Protein AF-A0A662IFE6-F1 (afdb_monomer)

Sequence (84 aa):
MKWLLGDMVTRYVTISVPVEVKRLLERDKGDETWGSYLLKLYRQAKIARRERAFRELRELLSEEDLRRIEEESVEFRESFRLRG

Mean predicted aligned error: 12.86 Å

Secondary structure (DSSP, 8-state):
---S-----PPP------HHHHHHHHHHHTTS-HHHHHHHHHHHHHHHHHHHHHHHHHHH--HHHHHHHHHHHHHHHHHHHTT-

Solvent-accessible surface area (backbone atoms only — not comparable to full-atom values): 5310 Å² total; per-residue (Å²): 145,88,84,87,74,83,70,86,74,81,84,83,82,89,81,89,72,59,71,68,59,52,56,54,51,50,65,73,44,58,92,55,52,69,70,61,43,55,51,49,51,52,51,51,56,51,48,54,53,51,51,50,53,51,49,56,51,54,74,73,46,52,74,66,54,53,52,49,53,52,52,53,52,50,54,50,56,52,62,61,60,76,75,114

pLDDT: mean 83.66, std 14.98, range [40.97, 97.94]

Foldseek 3Di:
DPDPPPDDDDDDDDDDDDPVVVVVQCVVCDPHDPVVSVVVVVVVVVVVVVVVVVVVVVVVADPVNVVVVVVVVVVVVVVVVVPD

Radius of gyration: 24.04 Å; Cα contacts (8 Å, |Δi|>4): 5; chains: 1; bounding box: 67×23×60 Å

Structure (mmCIF, N/CA/C/O backbo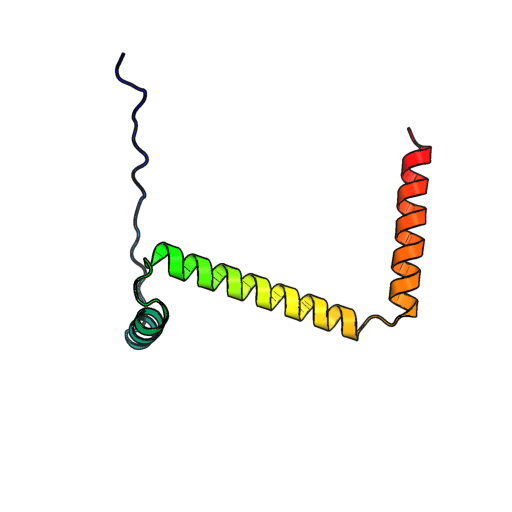ne):
data_AF-A0A662IFE6-F1
#
_entry.id   AF-A0A662IFE6-F1
#
loop_
_atom_site.group_PDB
_atom_site.id
_atom_site.type_symbol
_atom_site.label_atom_id
_atom_site.label_alt_id
_atom_site.label_comp_id
_atom_site.label_asym_id
_atom_site.label_entity_id
_atom_site.label_seq_id
_atom_site.pdbx_PDB_ins_code
_atom_site.Cartn_x
_atom_site.Cartn_y
_atom_site.Cartn_z
_atom_site.occupancy
_atom_site.B_iso_or_equiv
_atom_site.auth_seq_id
_atom_site.auth_comp_id
_atom_site.auth_asym_id
_atom_site.auth_atom_id
_atom_site.pdbx_PDB_model_num
ATOM 1 N N . MET A 1 1 ? 41.080 4.962 10.348 1.00 45.22 1 MET A N 1
ATOM 2 C CA . MET A 1 1 ? 40.099 5.894 9.750 1.00 45.22 1 MET A CA 1
ATOM 3 C C . MET A 1 1 ? 39.715 5.415 8.346 1.00 45.22 1 MET A C 1
ATOM 5 O O . MET A 1 1 ? 40.208 5.965 7.376 1.00 45.22 1 MET A O 1
ATOM 9 N N . LYS A 1 2 ? 38.920 4.334 8.234 1.00 46.19 2 LYS A N 1
ATOM 10 C CA . LYS A 1 2 ? 38.292 3.858 6.978 1.00 46.19 2 LYS A CA 1
ATOM 11 C C . LYS A 1 2 ? 37.261 2.745 7.257 1.00 46.19 2 LYS A C 1
ATOM 13 O O . LYS A 1 2 ? 37.390 1.663 6.719 1.00 46.19 2 LYS A O 1
ATOM 18 N N . TRP A 1 3 ? 36.286 2.969 8.143 1.00 40.97 3 TRP A N 1
ATOM 19 C CA . TRP A 1 3 ? 35.194 1.998 8.377 1.00 40.97 3 TRP A CA 1
ATOM 20 C C . TRP A 1 3 ? 33.860 2.680 8.732 1.00 40.97 3 TRP A C 1
ATOM 22 O O . TRP A 1 3 ? 33.130 2.206 9.591 1.00 40.97 3 TRP A O 1
ATOM 32 N N . LEU A 1 4 ? 33.547 3.816 8.097 1.00 52.03 4 LEU A N 1
ATOM 33 C CA . LEU A 1 4 ? 32.258 4.515 8.266 1.00 52.03 4 LEU A CA 1
ATOM 34 C C . LEU A 1 4 ? 31.461 4.663 6.959 1.00 52.03 4 LEU A C 1
ATOM 36 O O . LEU A 1 4 ? 30.580 5.505 6.876 1.00 52.03 4 LEU A O 1
ATOM 40 N N . LEU A 1 5 ? 31.749 3.844 5.945 1.00 52.59 5 LEU A N 1
ATOM 41 C CA . LEU A 1 5 ? 30.999 3.807 4.684 1.00 52.59 5 LEU A CA 1
ATOM 42 C C . LEU A 1 5 ? 30.901 2.355 4.201 1.00 52.59 5 LEU A C 1
ATOM 44 O O . LEU A 1 5 ? 31.517 1.953 3.219 1.00 52.59 5 LEU A O 1
ATOM 48 N N . GLY A 1 6 ? 30.192 1.523 4.963 1.00 50.69 6 GLY A N 1
ATOM 49 C CA . GLY A 1 6 ? 29.604 0.308 4.405 1.00 50.69 6 GLY A CA 1
ATOM 50 C C . GLY A 1 6 ? 28.300 0.715 3.736 1.00 50.69 6 GLY A C 1
ATOM 51 O O . GLY A 1 6 ? 27.246 0.590 4.352 1.00 50.69 6 GLY A O 1
ATOM 52 N N . ASP A 1 7 ? 28.391 1.315 2.549 1.00 57.47 7 ASP A N 1
ATOM 53 C CA . ASP A 1 7 ? 27.241 1.885 1.851 1.00 57.47 7 ASP A CA 1
ATOM 54 C C . ASP A 1 7 ? 26.119 0.848 1.683 1.00 57.47 7 ASP A C 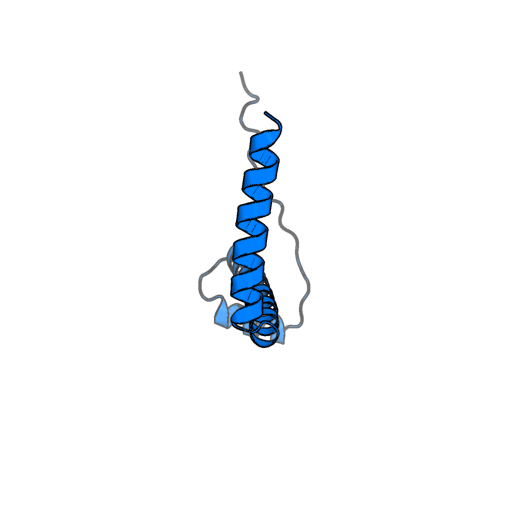1
ATOM 56 O O . ASP A 1 7 ? 26.337 -0.306 1.306 1.00 57.47 7 ASP A O 1
ATOM 60 N N . MET A 1 8 ? 24.901 1.289 1.995 1.00 54.06 8 MET A N 1
ATOM 61 C CA . MET A 1 8 ? 23.636 0.564 1.905 1.00 54.06 8 MET A CA 1
ATOM 62 C C . MET A 1 8 ? 23.366 0.056 0.479 1.00 54.06 8 MET A C 1
ATOM 64 O O . MET A 1 8 ? 22.618 0.669 -0.285 1.00 54.06 8 MET A O 1
ATOM 68 N N . VAL A 1 9 ? 23.926 -1.093 0.103 1.00 58.78 9 VAL A N 1
ATOM 69 C CA . VAL A 1 9 ? 23.545 -1.763 -1.145 1.00 58.78 9 VAL A CA 1
ATOM 70 C C . VAL A 1 9 ? 22.110 -2.266 -0.993 1.00 58.78 9 VAL A C 1
ATOM 72 O O . VAL A 1 9 ? 21.839 -3.252 -0.303 1.00 58.78 9 VAL A O 1
ATOM 75 N N . THR A 1 10 ? 21.167 -1.577 -1.639 1.00 73.12 10 THR A N 1
ATOM 76 C CA . THR A 1 10 ? 19.790 -2.067 -1.758 1.00 73.12 10 THR A CA 1
A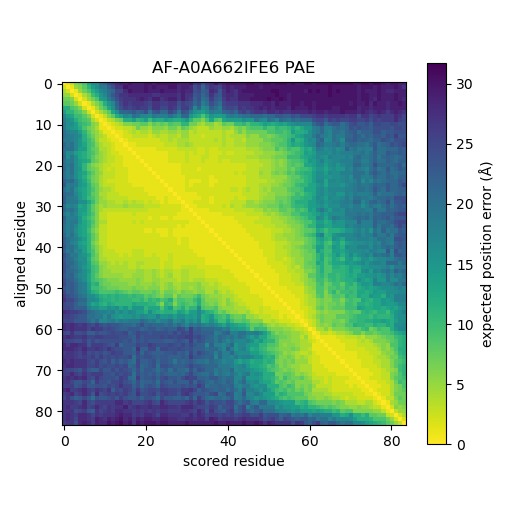TOM 77 C C . THR A 1 10 ? 19.827 -3.375 -2.541 1.00 73.12 10 THR A C 1
ATOM 79 O O . THR A 1 10 ? 20.245 -3.408 -3.697 1.00 73.12 10 THR A O 1
ATOM 82 N N . ARG A 1 11 ? 19.430 -4.474 -1.894 1.00 85.06 11 ARG A N 1
ATOM 83 C CA . ARG A 1 11 ? 19.367 -5.794 -2.527 1.00 85.06 11 ARG A CA 1
ATOM 84 C C . ARG A 1 11 ? 18.092 -5.893 -3.353 1.00 85.06 11 ARG A C 1
ATOM 86 O O . ARG A 1 11 ? 16.998 -5.726 -2.819 1.00 85.06 11 ARG A O 1
ATOM 93 N N . TYR A 1 12 ? 18.242 -6.190 -4.637 1.00 85.00 12 TYR A N 1
ATOM 94 C CA . TYR A 1 12 ? 17.125 -6.388 -5.553 1.00 85.00 12 TYR A CA 1
ATOM 95 C C . TYR A 1 12 ? 16.826 -7.876 -5.717 1.00 85.00 12 TYR A C 1
ATOM 97 O O . TYR A 1 12 ? 17.732 -8.708 -5.729 1.00 85.00 12 TYR A O 1
ATOM 105 N N . VAL A 1 13 ? 15.544 -8.202 -5.854 1.00 87.44 13 VAL A N 1
ATOM 106 C CA . VAL A 1 13 ? 15.057 -9.555 -6.138 1.00 87.44 13 VAL A CA 1
ATOM 107 C C . VAL A 1 13 ? 14.106 -9.509 -7.328 1.00 87.44 13 VAL A C 1
ATOM 109 O O . VAL A 1 13 ? 13.448 -8.495 -7.560 1.00 87.44 13 VAL A O 1
ATOM 112 N N . THR A 1 14 ? 14.035 -10.602 -8.085 1.00 91.75 14 THR A N 1
ATOM 113 C CA . THR A 1 14 ? 13.109 -10.725 -9.218 1.00 91.75 14 THR A CA 1
ATOM 114 C C . THR A 1 14 ? 11.862 -11.476 -8.779 1.00 91.75 14 THR A C 1
ATOM 116 O O . THR A 1 14 ? 11.961 -12.525 -8.146 1.00 91.75 14 THR A O 1
ATOM 119 N N . ILE A 1 15 ? 10.691 -10.959 -9.147 1.00 89.69 15 ILE A N 1
ATOM 120 C CA . ILE A 1 15 ? 9.415 -11.664 -9.015 1.00 89.69 15 ILE A CA 1
ATOM 121 C C . ILE A 1 15 ? 8.927 -12.073 -10.404 1.00 89.69 15 ILE A C 1
ATOM 123 O O . ILE A 1 15 ? 9.001 -11.290 -11.350 1.00 89.69 15 ILE A O 1
ATOM 127 N N . SER A 1 16 ? 8.433 -13.301 -10.529 1.00 93.12 16 SER A N 1
ATOM 128 C CA . SER A 1 16 ? 7.796 -13.764 -11.763 1.00 93.12 16 SER A CA 1
ATOM 129 C C . SER A 1 16 ? 6.304 -13.472 -11.703 1.00 93.12 16 SER A C 1
ATOM 131 O O . SER A 1 16 ? 5.648 -13.783 -10.712 1.00 93.12 16 SER A O 1
ATOM 133 N N . VAL A 1 17 ? 5.768 -12.884 -12.768 1.00 94.44 17 VAL A N 1
ATOM 134 C CA . VAL A 1 17 ? 4.339 -12.588 -12.920 1.00 94.44 17 VAL A CA 1
ATOM 135 C C . VAL A 1 17 ? 3.903 -12.898 -14.355 1.00 94.44 17 VAL A C 1
ATOM 137 O O . VAL A 1 17 ? 4.739 -12.830 -15.262 1.00 94.44 17 VAL A O 1
ATOM 140 N N . PRO A 1 18 ? 2.617 -13.209 -14.601 1.00 97.94 18 PRO A N 1
ATOM 141 C CA . PRO A 1 18 ? 2.103 -13.342 -15.958 1.00 97.94 18 PRO A CA 1
ATOM 142 C C . PRO A 1 18 ? 2.367 -12.085 -16.794 1.00 97.94 18 PRO A C 1
ATOM 144 O O . PRO A 1 18 ? 2.326 -10.958 -16.293 1.00 97.94 18 PRO A O 1
ATOM 147 N N . VAL A 1 19 ? 2.594 -12.274 -18.094 1.00 97.44 19 VAL A N 1
ATOM 148 C CA . VAL A 1 19 ? 2.913 -11.175 -19.023 1.00 97.44 19 VAL A CA 1
ATOM 149 C C . VAL A 1 19 ? 1.819 -10.108 -19.025 1.00 97.44 19 VAL A C 1
ATOM 151 O O . VAL A 1 19 ? 2.116 -8.915 -19.045 1.00 97.44 19 VAL A O 1
ATOM 154 N N . GLU A 1 20 ? 0.558 -10.526 -18.967 1.00 97.69 20 GLU A N 1
ATOM 155 C CA . GLU A 1 20 ? -0.591 -9.620 -18.932 1.00 97.69 20 GLU A CA 1
ATOM 156 C C . GLU A 1 20 ? -0.604 -8.751 -17.672 1.00 97.69 20 GLU A C 1
ATOM 158 O O . GLU A 1 20 ? -0.817 -7.543 -17.770 1.00 97.69 20 GLU A O 1
ATOM 163 N N . VAL A 1 21 ? -0.266 -9.331 -16.515 1.00 96.75 21 VAL A N 1
ATOM 164 C CA . VAL A 1 21 ? -0.142 -8.600 -15.245 1.00 96.75 21 VAL A CA 1
ATOM 165 C C . VAL A 1 21 ? 0.946 -7.539 -15.356 1.00 96.75 21 VAL A C 1
ATOM 167 O O . VAL A 1 21 ? 0.690 -6.373 -15.064 1.00 96.75 21 VAL A O 1
ATOM 170 N N . LYS A 1 22 ? 2.142 -7.902 -15.845 1.00 96.00 22 LYS A N 1
ATOM 171 C CA . LYS A 1 22 ? 3.227 -6.926 -16.029 1.00 96.00 22 LYS A CA 1
ATOM 172 C C . LYS A 1 22 ? 2.805 -5.799 -16.972 1.00 96.00 22 LYS A C 1
ATOM 174 O O . LYS A 1 22 ? 3.046 -4.639 -16.665 1.00 96.00 22 LYS A O 1
ATOM 179 N N . ARG A 1 23 ? 2.168 -6.121 -18.103 1.00 97.44 23 ARG A N 1
ATOM 180 C CA . ARG A 1 23 ? 1.711 -5.121 -19.085 1.00 97.44 23 ARG A CA 1
ATOM 181 C C . ARG A 1 23 ? 0.708 -4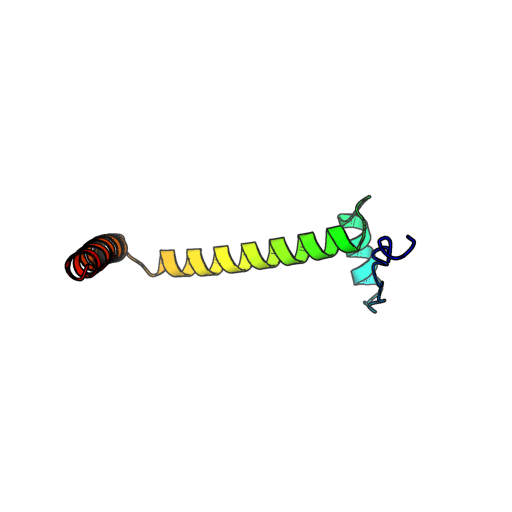.142 -18.488 1.00 97.44 23 ARG A C 1
ATOM 183 O O . ARG A 1 23 ? 0.802 -2.955 -18.779 1.00 97.44 23 ARG A O 1
ATOM 190 N N . LEU A 1 24 ? -0.238 -4.628 -17.689 1.00 97.50 24 LEU A N 1
ATOM 191 C CA . LEU A 1 24 ? -1.229 -3.780 -17.034 1.00 97.50 24 LEU A CA 1
ATOM 192 C C . LEU A 1 24 ? -0.564 -2.855 -16.012 1.00 97.50 24 LEU A C 1
ATOM 194 O O . LEU A 1 24 ? -0.763 -1.645 -16.062 1.00 97.50 24 LEU A O 1
ATOM 198 N N . LEU A 1 25 ? 0.283 -3.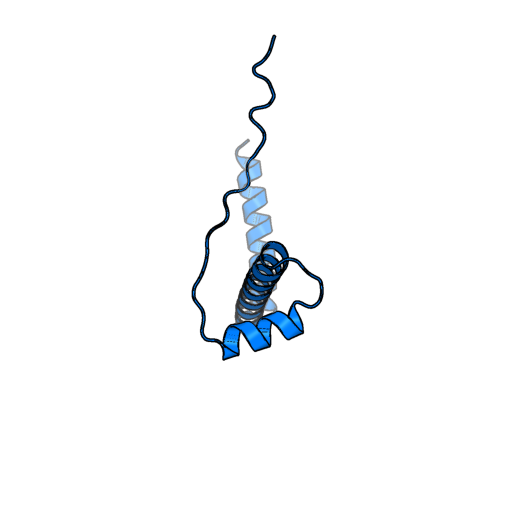417 -15.148 1.00 95.94 25 LEU A N 1
ATOM 199 C CA . LEU A 1 25 ? 0.981 -2.655 -14.116 1.00 95.94 25 LEU A CA 1
ATOM 200 C C . LEU A 1 25 ? 1.979 -1.646 -14.700 1.00 95.94 25 LEU A C 1
ATOM 202 O O . LEU A 1 25 ? 2.106 -0.557 -14.166 1.00 95.94 25 LEU A O 1
ATOM 206 N N . GLU A 1 26 ? 2.666 -1.959 -15.802 1.00 96.50 26 GLU A N 1
ATOM 207 C CA . GLU A 1 26 ? 3.609 -1.027 -16.438 1.00 96.50 26 GLU A CA 1
ATOM 208 C C . GLU A 1 26 ? 2.888 0.205 -17.012 1.00 96.50 26 GLU A C 1
ATOM 210 O O . GLU A 1 26 ? 3.395 1.318 -16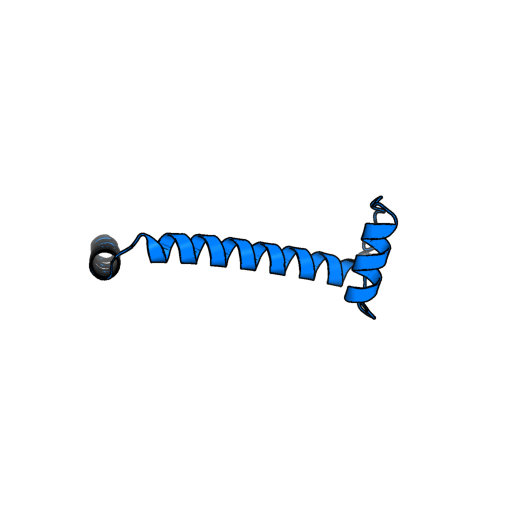.890 1.00 96.50 26 GLU A O 1
ATOM 215 N N . ARG A 1 27 ? 1.686 0.025 -17.587 1.00 96.38 27 ARG A N 1
ATOM 216 C CA . ARG A 1 27 ? 0.871 1.143 -18.097 1.00 96.38 27 ARG A CA 1
ATOM 217 C C . ARG A 1 27 ? 0.430 2.084 -16.981 1.00 96.38 27 ARG A C 1
ATOM 219 O O . ARG A 1 27 ? 0.471 3.291 -17.171 1.00 96.38 27 ARG A O 1
ATOM 226 N N . ASP A 1 28 ? 0.009 1.532 -15.846 1.00 96.56 28 ASP A N 1
ATOM 227 C CA . ASP A 1 28 ? -0.465 2.318 -14.702 1.00 96.56 28 ASP A CA 1
ATOM 228 C C . ASP A 1 28 ? 0.690 2.926 -13.886 1.00 96.56 28 ASP A C 1
ATOM 230 O O . ASP A 1 28 ? 0.593 4.049 -13.396 1.00 96.56 28 ASP A O 1
ATOM 234 N N . LYS A 1 29 ? 1.826 2.223 -13.793 1.00 96.75 29 LYS A N 1
ATOM 235 C CA . LYS A 1 29 ? 3.051 2.724 -13.158 1.00 96.75 29 LYS A CA 1
ATOM 236 C C . LYS A 1 29 ? 3.561 4.011 -13.805 1.00 96.75 29 LYS A C 1
ATOM 238 O O . LYS A 1 29 ? 4.085 4.873 -13.098 1.00 96.75 29 LYS A O 1
ATOM 243 N N . GLY A 1 30 ? 3.472 4.108 -15.133 1.00 95.25 30 GLY A N 1
ATOM 244 C CA . GLY A 1 30 ? 4.087 5.193 -15.893 1.00 95.25 30 GLY A CA 1
ATOM 245 C C . GLY A 1 30 ? 5.589 5.279 -15.611 1.00 95.25 30 GLY A C 1
ATOM 246 O O . GLY A 1 30 ? 6.290 4.259 -15.609 1.00 95.25 30 GLY A O 1
ATOM 247 N N . ASP A 1 31 ? 6.064 6.484 -15.300 1.00 96.38 31 ASP A N 1
ATOM 248 C CA . ASP A 1 31 ? 7.486 6.784 -15.085 1.00 96.38 31 ASP A CA 1
ATOM 249 C C . ASP A 1 31 ? 8.005 6.420 -13.679 1.00 96.38 31 ASP A C 1
ATOM 251 O O . ASP A 1 31 ? 9.193 6.570 -13.390 1.00 96.38 31 ASP A O 1
ATOM 255 N N . GLU A 1 32 ? 7.150 5.915 -12.779 1.00 95.62 32 GLU A N 1
ATOM 256 C CA . GLU A 1 32 ? 7.581 5.504 -11.440 1.00 95.62 32 GLU A CA 1
ATOM 257 C C . GLU A 1 32 ? 8.510 4.276 -11.475 1.00 95.62 32 GLU A C 1
ATOM 259 O O . GLU A 1 32 ? 8.454 3.416 -12.362 1.00 95.62 32 GLU A O 1
ATOM 264 N N . THR A 1 33 ? 9.353 4.137 -10.446 1.00 95.38 33 THR A N 1
ATOM 265 C CA . THR A 1 33 ? 10.123 2.904 -10.246 1.00 95.38 33 THR A CA 1
ATOM 266 C C . THR A 1 33 ? 9.213 1.774 -9.770 1.00 95.38 33 THR A C 1
ATOM 268 O O . THR A 1 33 ? 8.273 1.987 -9.003 1.00 95.38 33 THR A O 1
ATOM 271 N N . TRP A 1 34 ? 9.530 0.538 -10.163 1.00 93.88 34 TRP A N 1
ATOM 272 C CA . TRP A 1 34 ? 8.768 -0.646 -9.753 1.00 93.88 34 TRP A CA 1
ATOM 273 C C . TRP A 1 34 ? 8.635 -0.783 -8.232 1.00 93.88 34 TRP A C 1
ATOM 275 O O . TRP A 1 34 ? 7.556 -1.094 -7.737 1.00 93.88 34 TRP A O 1
ATOM 285 N N . GLY A 1 35 ? 9.705 -0.508 -7.480 1.00 92.88 35 GLY A N 1
ATOM 286 C CA . GLY A 1 35 ? 9.681 -0.577 -6.018 1.00 92.88 35 GLY A CA 1
ATOM 287 C C . GLY A 1 35 ? 8.724 0.439 -5.389 1.00 92.88 35 GLY A C 1
ATOM 288 O O . GLY A 1 35 ? 7.918 0.071 -4.534 1.00 92.88 35 GLY A O 1
ATOM 289 N N . SER A 1 36 ? 8.775 1.698 -5.843 1.00 95.25 36 SER A N 1
ATOM 290 C CA . SER A 1 36 ? 7.871 2.754 -5.365 1.00 95.25 36 SER A CA 1
ATOM 291 C C . SER A 1 36 ? 6.416 2.418 -5.685 1.00 95.25 36 SER A C 1
ATOM 293 O O . SER A 1 36 ? 5.549 2.448 -4.810 1.00 95.25 36 SER A O 1
ATOM 295 N N . TYR A 1 37 ? 6.168 2.006 -6.924 1.00 96.75 37 TYR A N 1
ATOM 296 C CA . TYR A 1 37 ? 4.834 1.717 -7.420 1.00 96.75 37 TYR A CA 1
ATOM 297 C C . TYR A 1 37 ? 4.181 0.517 -6.722 1.00 96.75 37 TYR A C 1
ATOM 299 O O . TYR A 1 37 ? 3.052 0.616 -6.242 1.00 96.75 37 TYR A O 1
ATOM 307 N N . LEU A 1 38 ? 4.902 -0.599 -6.567 1.00 95.19 38 LEU A N 1
ATOM 308 C CA . LEU A 1 38 ? 4.384 -1.774 -5.857 1.00 95.19 38 LEU A CA 1
ATOM 309 C C . LEU A 1 38 ? 4.094 -1.463 -4.382 1.00 95.19 38 LEU A C 1
ATOM 311 O O . LEU A 1 38 ? 3.091 -1.923 -3.831 1.00 95.19 38 LEU A O 1
ATOM 315 N N . LEU A 1 39 ? 4.932 -0.643 -3.741 1.00 95.88 39 LEU A N 1
ATOM 316 C CA . LEU A 1 39 ? 4.704 -0.212 -2.364 1.00 95.88 39 LEU A CA 1
ATOM 317 C C . LEU A 1 39 ? 3.481 0.709 -2.250 1.00 95.88 39 LEU A C 1
ATOM 319 O O . LEU A 1 39 ? 2.705 0.580 -1.298 1.00 95.88 39 LEU A O 1
ATOM 323 N N . LYS A 1 40 ? 3.287 1.610 -3.219 1.00 96.44 40 LYS A N 1
ATOM 324 C CA . LYS A 1 40 ? 2.100 2.467 -3.329 1.00 96.44 40 LYS A CA 1
ATOM 325 C C . LYS A 1 40 ? 0.831 1.624 -3.457 1.00 96.44 40 LYS A C 1
ATOM 327 O O . LYS A 1 40 ? -0.078 1.801 -2.645 1.00 96.44 40 LYS A O 1
ATOM 332 N N . LEU A 1 41 ? 0.808 0.659 -4.380 1.00 96.06 41 LEU A N 1
ATOM 333 C CA . LEU A 1 41 ? -0.320 -0.262 -4.565 1.00 96.06 41 LEU A CA 1
ATOM 334 C C . LEU A 1 41 ? -0.651 -1.034 -3.283 1.00 96.06 41 LEU A C 1
ATOM 336 O O . LEU A 1 41 ? -1.807 -1.07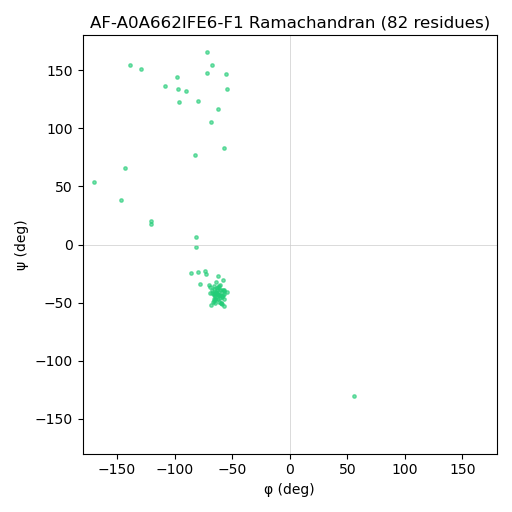9 -2.864 1.00 96.06 41 LEU A O 1
ATOM 340 N N . TYR A 1 42 ? 0.360 -1.593 -2.610 1.00 94.00 42 TYR A N 1
ATOM 341 C CA . TYR A 1 42 ? 0.159 -2.294 -1.341 1.00 94.00 42 TYR A CA 1
ATOM 342 C C . TYR A 1 42 ? -0.471 -1.389 -0.270 1.00 94.00 42 TYR A C 1
ATOM 344 O O . TYR A 1 42 ? -1.407 -1.795 0.425 1.00 94.00 42 TYR A O 1
ATOM 352 N N . ARG A 1 43 ? 0.012 -0.147 -0.135 1.00 96.31 43 ARG A N 1
ATOM 353 C CA . ARG A 1 43 ? -0.527 0.816 0.837 1.00 96.31 43 ARG A CA 1
ATOM 354 C C . ARG A 1 43 ? -1.970 1.192 0.521 1.00 96.31 43 ARG A C 1
ATOM 356 O O . ARG A 1 43 ? -2.792 1.185 1.434 1.00 96.31 43 ARG A O 1
ATOM 363 N N . GLN A 1 44 ? -2.286 1.465 -0.743 1.00 95.81 44 GLN A N 1
ATOM 364 C CA . GLN A 1 44 ? -3.648 1.776 -1.178 1.00 95.81 44 GLN A CA 1
ATOM 365 C C . GLN A 1 44 ? -4.604 0.610 -0.904 1.00 95.81 44 GLN A C 1
ATOM 367 O O . GLN A 1 44 ? -5.648 0.813 -0.289 1.00 95.81 44 GLN A O 1
ATOM 372 N N . ALA A 1 45 ? -4.213 -0.623 -1.243 1.00 93.88 45 ALA A N 1
ATOM 373 C CA . ALA A 1 45 ? -5.007 -1.815 -0.943 1.00 93.88 45 ALA A CA 1
ATOM 374 C C . ALA A 1 45 ? -5.238 -1.995 0.569 1.00 93.88 45 ALA A C 1
ATOM 376 O O . ALA A 1 45 ? -6.335 -2.351 1.006 1.00 93.88 45 ALA A O 1
ATOM 377 N N . LYS A 1 46 ? -4.219 -1.711 1.393 1.00 93.44 46 LYS A N 1
ATOM 378 C CA . LYS A 1 46 ? -4.332 -1.760 2.856 1.00 93.44 46 LYS A CA 1
ATOM 379 C C . LYS A 1 46 ? -5.284 -0.691 3.399 1.00 93.44 46 LYS A C 1
ATOM 381 O O . LYS A 1 46 ? -6.059 -0.994 4.304 1.00 93.44 46 LYS A O 1
ATOM 386 N N . ILE A 1 47 ? -5.235 0.532 2.870 1.00 95.00 47 ILE A N 1
ATOM 387 C CA . ILE A 1 47 ? -6.138 1.626 3.257 1.00 95.00 47 ILE A CA 1
ATOM 388 C C . ILE A 1 47 ? -7.575 1.279 2.870 1.00 95.00 47 ILE A C 1
ATOM 390 O O . ILE A 1 47 ? -8.434 1.261 3.745 1.00 95.00 47 ILE A O 1
ATOM 394 N N . ALA A 1 48 ? -7.814 0.874 1.621 1.00 94.75 48 ALA A N 1
ATOM 395 C CA . ALA A 1 48 ? -9.143 0.493 1.145 1.00 94.75 48 ALA A CA 1
ATOM 396 C C . ALA A 1 48 ? -9.759 -0.646 1.979 1.00 94.75 48 ALA A C 1
ATOM 398 O O . ALA A 1 48 ? -10.942 -0.612 2.316 1.00 94.75 48 ALA A O 1
ATOM 399 N N . ARG A 1 49 ? -8.950 -1.638 2.387 1.00 92.50 49 ARG A N 1
ATOM 400 C CA . ARG A 1 49 ? -9.399 -2.700 3.301 1.00 92.50 49 ARG A CA 1
ATOM 401 C C . ARG A 1 49 ? -9.815 -2.149 4.669 1.00 92.50 49 ARG A C 1
ATOM 403 O O . ARG A 1 49 ? -10.832 -2.579 5.202 1.00 92.50 49 ARG A O 1
ATOM 410 N N . ARG A 1 50 ? -9.037 -1.223 5.244 1.00 89.12 50 ARG A N 1
ATOM 411 C CA . ARG A 1 50 ? -9.358 -0.596 6.541 1.00 89.12 50 ARG A CA 1
ATOM 412 C C . ARG A 1 50 ? -10.623 0.249 6.460 1.00 89.12 50 ARG A C 1
ATOM 414 O O . ARG A 1 50 ? -11.451 0.169 7.356 1.00 89.12 50 ARG A O 1
ATOM 421 N N . GLU A 1 51 ? -10.774 1.029 5.397 1.00 93.06 51 GLU A N 1
ATOM 422 C CA . GLU A 1 51 ? -11.956 1.862 5.178 1.00 93.06 51 GLU A CA 1
ATOM 423 C C . GLU A 1 51 ? -13.219 1.023 5.012 1.00 93.06 51 GLU A C 1
ATOM 425 O O . GLU A 1 51 ? -14.243 1.358 5.600 1.00 93.06 51 GLU A O 1
ATOM 430 N N . ARG A 1 52 ? -13.146 -0.092 4.270 1.00 92.31 52 ARG A N 1
ATOM 431 C CA . ARG A 1 52 ? -14.269 -1.028 4.154 1.00 92.31 52 ARG A CA 1
ATOM 432 C C . ARG A 1 52 ? -14.663 -1.592 5.520 1.00 92.31 52 ARG A C 1
ATOM 434 O O . ARG A 1 52 ? -15.825 -1.490 5.884 1.00 92.31 52 ARG A O 1
ATOM 441 N N . ALA A 1 53 ? -13.700 -2.094 6.293 1.00 87.81 53 ALA A N 1
ATOM 442 C CA . ALA A 1 53 ? -13.976 -2.633 7.626 1.00 87.81 53 ALA A CA 1
ATOM 443 C C . ALA A 1 53 ? -14.574 -1.577 8.575 1.00 87.81 53 ALA A C 1
ATOM 445 O O . ALA A 1 53 ? -15.482 -1.867 9.346 1.00 87.81 53 ALA A O 1
ATOM 446 N N . PHE A 1 54 ? -14.090 -0.332 8.511 1.00 87.12 54 PHE A N 1
ATOM 447 C CA . PHE A 1 54 ? -14.637 0.758 9.319 1.00 87.12 54 PHE A CA 1
ATOM 448 C C . PHE A 1 54 ? -16.050 1.160 8.882 1.00 87.12 54 PHE A C 1
ATOM 450 O O . PHE A 1 54 ? -16.881 1.495 9.721 1.00 87.12 54 PHE A O 1
ATOM 457 N N . ARG A 1 55 ? -16.335 1.123 7.576 1.00 87.19 55 ARG A N 1
ATOM 458 C CA . ARG A 1 55 ? -17.676 1.379 7.043 1.00 87.19 55 ARG A CA 1
ATOM 459 C C . ARG A 1 55 ? -18.663 0.310 7.493 1.00 87.19 55 ARG A C 1
ATOM 461 O O . ARG A 1 55 ? -19.715 0.665 7.999 1.00 87.19 55 ARG A O 1
ATOM 468 N N . GLU A 1 56 ? -18.283 -0.959 7.386 1.00 87.31 56 GLU A N 1
ATOM 469 C CA . GLU A 1 56 ? -19.081 -2.086 7.883 1.00 87.31 56 GLU A CA 1
ATOM 470 C C . GLU A 1 56 ? -19.351 -1.943 9.390 1.00 87.31 56 GLU A C 1
ATOM 472 O O . GLU A 1 56 ? -20.484 -2.091 9.831 1.00 87.31 56 GLU A O 1
ATOM 477 N N . LEU A 1 57 ? -18.344 -1.552 10.183 1.00 82.88 57 LEU A N 1
ATOM 478 C CA . LEU A 1 57 ? -18.534 -1.265 11.608 1.00 82.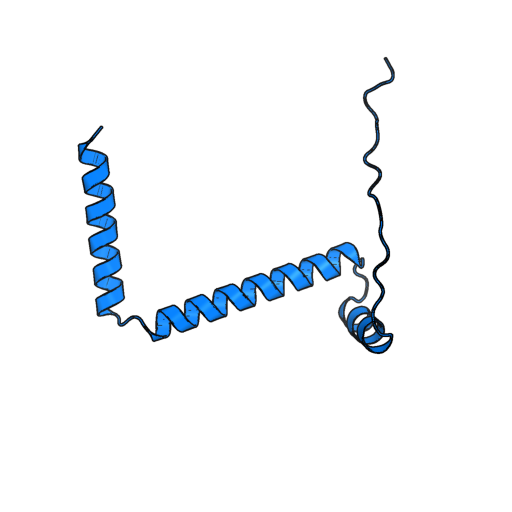88 57 LEU A CA 1
ATOM 479 C C . LEU A 1 57 ? -19.517 -0.105 11.844 1.00 82.88 57 LEU A C 1
ATOM 481 O O . LEU A 1 57 ? -20.380 -0.200 12.709 1.00 82.88 57 LEU A O 1
ATOM 485 N N . ARG A 1 58 ? -19.403 0.984 11.075 1.00 77.81 58 ARG A N 1
ATOM 486 C CA . ARG A 1 58 ? -20.326 2.125 11.159 1.00 77.81 58 ARG A CA 1
ATOM 487 C C . ARG A 1 58 ? -21.760 1.774 10.773 1.00 77.81 58 ARG A C 1
ATOM 489 O O . ARG A 1 58 ? -22.666 2.406 11.290 1.00 77.81 58 ARG A O 1
ATOM 496 N N . GLU A 1 59 ? -21.962 0.838 9.852 1.00 80.38 59 GLU A N 1
ATOM 497 C CA . GLU A 1 59 ? -23.299 0.377 9.457 1.00 80.38 59 GLU A CA 1
ATOM 498 C C . GLU A 1 59 ? -23.955 -0.488 10.544 1.00 80.38 59 GLU A C 1
ATOM 500 O O . GLU A 1 59 ? -25.179 -0.540 10.624 1.00 80.38 59 GLU A O 1
ATOM 505 N N . LEU A 1 60 ? -23.153 -1.134 11.397 1.00 76.31 60 LEU A N 1
ATOM 506 C CA . LEU A 1 60 ? -23.632 -1.955 12.512 1.00 76.31 60 LEU A CA 1
ATOM 507 C C . LEU A 1 60 ? -23.922 -1.154 13.788 1.00 76.31 60 LEU A C 1
ATOM 509 O O . LEU A 1 60 ? -24.707 -1.616 14.612 1.00 76.31 60 LEU A O 1
ATOM 513 N N . LEU A 1 61 ? -23.285 0.006 13.972 1.00 77.50 61 LEU A N 1
ATOM 514 C CA . LEU A 1 61 ? -23.431 0.833 15.172 1.00 77.50 61 LEU A CA 1
ATOM 515 C C . LEU A 1 61 ? -24.476 1.930 14.952 1.00 77.50 61 LEU A C 1
ATOM 517 O O . LEU A 1 61 ? -24.340 2.766 14.056 1.00 77.50 61 LEU A O 1
ATOM 521 N N . SER A 1 62 ? -25.497 1.961 15.804 1.00 74.19 62 SER A N 1
ATOM 522 C CA . SER A 1 62 ? -26.455 3.064 15.862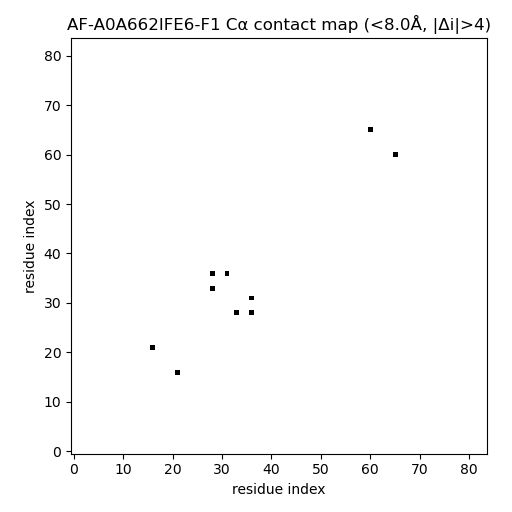 1.00 74.19 62 SER A CA 1
ATOM 523 C C . SER A 1 62 ? -25.818 4.319 16.479 1.00 74.19 62 SER A C 1
ATOM 525 O O . SER A 1 62 ? -24.764 4.264 17.115 1.00 74.19 62 SER A O 1
ATOM 527 N N . GLU A 1 63 ? -26.463 5.481 16.334 1.00 74.00 63 GLU A N 1
ATOM 528 C CA . GLU A 1 63 ? -26.016 6.690 17.045 1.00 74.00 63 GLU A CA 1
ATOM 529 C C . GLU A 1 63 ? -25.986 6.505 18.567 1.00 74.00 63 GLU A C 1
ATOM 531 O O . GLU A 1 63 ? -25.181 7.132 19.252 1.00 74.00 63 GLU A O 1
ATOM 536 N N . GLU A 1 64 ? -26.869 5.661 19.098 1.00 77.62 64 GLU A N 1
ATOM 537 C CA . GLU A 1 64 ? -26.910 5.330 20.518 1.00 77.62 64 GLU A CA 1
ATOM 538 C C . GLU A 1 64 ? -25.687 4.506 20.932 1.00 77.62 64 GLU A C 1
ATOM 540 O O . GLU A 1 64 ? -25.054 4.831 21.934 1.00 77.62 64 GLU A O 1
ATOM 545 N N . ASP A 1 65 ? -25.271 3.537 20.111 1.00 81.00 65 ASP A N 1
ATOM 546 C CA . ASP A 1 65 ? -24.050 2.760 20.356 1.00 81.00 65 ASP A CA 1
ATOM 547 C C . ASP A 1 65 ? -22.797 3.647 20.333 1.00 81.00 65 ASP A C 1
ATOM 549 O O . ASP A 1 65 ? -21.896 3.482 21.155 1.00 81.00 65 ASP A O 1
ATOM 553 N N . LEU A 1 66 ? -22.742 4.628 19.424 1.00 80.75 66 LEU A N 1
ATOM 554 C CA . LEU A 1 66 ? -21.637 5.588 19.359 1.00 80.75 66 LEU A CA 1
ATOM 555 C C . LEU A 1 66 ? -21.582 6.495 20.597 1.00 80.75 66 LEU A C 1
ATOM 557 O O . LEU A 1 66 ? -20.493 6.702 21.133 1.00 80.75 66 LEU A O 1
ATOM 561 N N . ARG A 1 67 ? -22.737 6.990 21.072 1.00 83.25 67 ARG A N 1
ATOM 562 C CA . ARG A 1 67 ? -22.832 7.778 22.315 1.00 83.25 67 ARG A CA 1
ATOM 563 C C . ARG A 1 67 ? -22.369 6.965 23.523 1.00 83.25 67 ARG A C 1
ATOM 565 O O . ARG A 1 67 ? -21.565 7.451 24.312 1.00 83.25 67 ARG A O 1
ATOM 572 N N . ARG A 1 68 ? -22.782 5.698 23.615 1.00 85.06 68 ARG A N 1
ATOM 573 C CA . ARG A 1 68 ? -22.368 4.811 24.710 1.00 85.06 68 ARG A CA 1
ATOM 574 C C . ARG A 1 68 ? -20.865 4.532 24.715 1.00 85.06 68 ARG A C 1
ATOM 576 O O . ARG A 1 68 ? -20.245 4.572 25.769 1.00 85.06 68 ARG A O 1
ATOM 583 N N . ILE A 1 69 ? -20.259 4.296 23.548 1.00 85.06 69 ILE A N 1
ATOM 584 C CA . ILE A 1 69 ? -18.802 4.098 23.427 1.00 85.06 69 ILE A CA 1
ATOM 585 C C . ILE A 1 69 ? -18.027 5.351 23.871 1.00 85.06 69 ILE A C 1
ATOM 587 O O . ILE A 1 69 ? -16.943 5.238 24.454 1.00 85.06 69 ILE A O 1
ATOM 591 N N . GLU A 1 70 ? -18.553 6.543 23.578 1.00 86.75 70 GLU A N 1
ATOM 592 C CA . GLU A 1 70 ? -17.960 7.812 24.003 1.00 86.75 70 GLU A CA 1
ATOM 593 C C . GLU A 1 70 ? -18.015 7.975 25.528 1.00 86.75 70 GLU A C 1
ATOM 595 O O . GLU A 1 70 ? -16.973 8.217 26.143 1.00 86.75 70 GLU A O 1
ATOM 600 N N . GLU A 1 71 ? -19.185 7.760 26.134 1.00 88.69 71 GLU A N 1
ATOM 601 C CA . GLU A 1 71 ? -19.385 7.804 27.589 1.00 88.69 71 GLU A CA 1
ATOM 602 C C . GLU A 1 71 ? -18.487 6.785 28.313 1.00 88.69 71 GLU A C 1
ATOM 604 O O . GLU A 1 71 ? -17.693 7.164 29.178 1.00 88.69 71 GLU A O 1
ATOM 609 N N . GLU A 1 72 ? -18.502 5.518 27.881 1.00 87.88 72 GLU A N 1
ATOM 610 C CA . GLU A 1 72 ? -17.668 4.449 28.448 1.00 87.88 72 GLU A CA 1
ATOM 611 C C . GLU A 1 72 ? -16.160 4.763 28.307 1.00 87.88 72 GLU A C 1
ATOM 613 O O . GLU A 1 72 ? -15.364 4.460 29.199 1.00 87.88 72 GLU A O 1
ATOM 618 N N . SER A 1 73 ? -15.732 5.421 27.220 1.00 83.50 73 SER A N 1
ATOM 619 C CA . SER A 1 73 ? -14.327 5.824 27.029 1.00 83.50 73 SER A CA 1
ATOM 620 C C . SER A 1 73 ? -13.890 6.952 27.966 1.00 83.50 73 SER A C 1
ATOM 622 O O . SER A 1 73 ? -12.720 6.998 28.371 1.00 83.50 73 SER A O 1
ATOM 624 N N . VAL A 1 74 ? -14.791 7.887 28.278 1.00 85.38 74 VAL A N 1
ATOM 625 C CA . VAL A 1 74 ? -14.539 8.966 29.240 1.00 85.38 74 VAL A CA 1
ATOM 626 C C . VAL A 1 74 ? -14.424 8.378 30.640 1.00 85.38 74 VAL A C 1
ATOM 628 O O . VAL A 1 74 ? -13.386 8.566 31.278 1.00 85.38 74 VAL A O 1
ATOM 631 N N . GLU A 1 75 ? -15.407 7.583 31.066 1.00 86.69 75 GLU A N 1
ATOM 632 C CA . GLU A 1 75 ? -15.401 6.915 32.373 1.00 86.69 75 GLU A CA 1
ATOM 633 C C . GLU A 1 75 ? -14.169 6.023 32.558 1.00 86.69 75 GLU A C 1
ATOM 635 O O . GLU A 1 75 ? -13.502 6.066 33.597 1.00 86.69 75 GLU A O 1
ATOM 640 N N . PHE A 1 76 ? -13.792 5.271 31.518 1.00 84.62 76 PHE A N 1
ATOM 641 C CA . PHE A 1 76 ? -12.568 4.482 31.525 1.00 84.62 76 PHE A CA 1
ATOM 642 C C . PHE A 1 76 ? -11.352 5.377 31.786 1.00 84.62 76 PHE A C 1
ATOM 644 O O . PHE A 1 76 ? -10.615 5.140 32.735 1.00 84.62 76 PHE A O 1
ATOM 651 N N . ARG A 1 77 ? -11.142 6.460 31.029 1.00 81.50 77 ARG A N 1
ATOM 652 C CA . ARG A 1 77 ? -9.978 7.347 31.239 1.00 81.50 77 ARG A CA 1
ATOM 653 C C . ARG A 1 77 ? -9.954 8.003 32.620 1.00 81.50 77 ARG A C 1
ATOM 655 O O . ARG A 1 77 ? -8.868 8.169 33.179 1.00 81.50 77 ARG A O 1
ATOM 662 N N . GLU A 1 78 ? -11.108 8.363 33.170 1.00 82.81 78 GLU A N 1
ATOM 663 C CA . GLU A 1 78 ? -11.197 8.923 34.522 1.00 82.81 78 GLU A CA 1
ATOM 664 C C . GLU A 1 78 ? -10.840 7.886 35.592 1.00 82.81 78 GLU A C 1
ATOM 666 O O . GLU A 1 78 ? -10.050 8.176 36.491 1.00 82.81 78 GLU A O 1
ATOM 671 N N . SER A 1 79 ? -11.302 6.641 35.444 1.00 76.31 79 SER A N 1
ATOM 672 C CA . SER A 1 79 ? -10.977 5.555 36.379 1.00 76.31 79 SER A CA 1
ATOM 673 C C . SER A 1 79 ? -9.478 5.213 36.440 1.00 76.31 79 SER A C 1
ATOM 675 O O . SER A 1 79 ? -8.987 4.792 37.490 1.00 76.31 79 SER A O 1
ATOM 677 N N . PHE A 1 80 ? -8.717 5.454 35.364 1.00 70.06 80 PHE A N 1
ATOM 678 C CA . PHE A 1 80 ? -7.252 5.304 35.362 1.00 70.06 80 PHE A CA 1
ATOM 679 C C . PHE A 1 80 ? -6.509 6.490 35.990 1.00 70.06 80 PHE A C 1
ATOM 681 O O . PHE A 1 80 ? -5.392 6.308 36.472 1.00 70.06 80 PHE A O 1
ATOM 688 N N . ARG A 1 81 ? -7.103 7.692 36.031 1.00 67.12 81 ARG A N 1
ATOM 689 C CA . ARG A 1 81 ? -6.524 8.854 36.734 1.00 67.12 81 ARG A CA 1
ATOM 690 C C . ARG A 1 81 ? -6.633 8.741 38.254 1.00 67.12 81 ARG A C 1
ATOM 692 O O . ARG A 1 81 ? -5.826 9.332 38.957 1.00 67.12 81 ARG A O 1
ATOM 699 N N . LEU A 1 82 ? -7.580 7.949 38.753 1.00 59.66 82 LEU A N 1
ATOM 700 C CA . LEU A 1 82 ? -7.810 7.729 40.185 1.00 59.66 82 LEU A CA 1
ATOM 701 C C . LEU A 1 82 ? -6.860 6.690 40.822 1.00 59.66 82 LEU A C 1
ATOM 703 O O . LEU A 1 82 ? -7.042 6.330 41.983 1.00 59.66 82 LEU A O 1
ATOM 707 N N . ARG A 1 83 ? -5.854 6.191 40.085 1.00 56.62 83 ARG A N 1
ATOM 708 C CA . ARG A 1 83 ? -4.837 5.233 40.576 1.00 56.62 83 ARG A CA 1
ATOM 709 C C . ARG A 1 83 ? -3.386 5.743 40.490 1.00 56.62 83 ARG A C 1
ATOM 711 O O . ARG A 1 83 ? -2.468 4.925 40.536 1.00 56.62 83 ARG A O 1
ATOM 718 N N . GLY A 1 84 ? -3.182 7.054 40.343 1.00 48.56 84 GLY A N 1
ATOM 719 C CA . GLY A 1 84 ? -1.866 7.713 40.360 1.00 48.56 84 GLY A CA 1
ATOM 720 C C . GLY A 1 84 ? -1.612 8.468 41.653 1.00 48.56 84 GLY A C 1
ATOM 721 O O . GLY A 1 84 ? -2.566 9.125 42.122 1.00 48.56 84 GLY A O 1
#